Protein AF-A0A517YRD8-F1 (afdb_monomer_lite)

Secondary structure (DSSP, 8-state):
--SSS---HHHHHHHHH--TT-------TTS-TTTS--TT-------SSTTSS-HHHHHHHHHTTS--S-------SSS-TT--SS--THHHHHHHHHHHT-

InterPro domains:
  IPR007721 D-ribose pyranase RbsD/L-fucose mutarotase FucU [PF05025] (1-100)
  IPR023750 RbsD-like superfamily [G3DSA:3.40.1650.10] (4-102)
  IPR023750 RbsD-like superfamily [SSF102546] (4-99)
  IPR050443 RbsD/FucU L-fucose mutarotase [PTHR31690] (5-100)

Sequence (102 aa):
MLNYELTHPRILHALAAARHSSQILIADGNFPARTTLGPNATLCNLNLKPGLVDCVTVLEAILSAIVIEKAAVMDMSKNSPHAPAHESRIWDEFREVLADDG

pLDDT: mean 89.32, std 9.83, range [52.81, 97.06]

Radius of gyration: 14.8 Å; chains: 1; bounding box: 47×32×32 Å

Organism: NCBI:txid2528020

Structure (mmCIF, N/CA/C/O backbone):
data_AF-A0A517YRD8-F1
#
_entry.id   AF-A0A517YRD8-F1
#
loop_
_atom_site.group_PDB
_atom_site.id
_atom_site.type_symbol
_atom_site.label_atom_id
_atom_site.label_alt_id
_atom_site.label_comp_id
_atom_site.label_asym_id
_atom_site.label_entity_id
_atom_site.label_seq_id
_atom_site.pdbx_PDB_ins_code
_atom_site.Cartn_x
_atom_site.Cartn_y
_atom_site.Cartn_z
_atom_site.occupancy
_atom_site.B_iso_or_equiv
_atom_site.auth_seq_id
_atom_site.auth_comp_id
_atom_site.auth_asym_id
_atom_site.auth_atom_id
_atom_site.pdbx_PDB_model_num
ATOM 1 N N . MET A 1 1 ? -22.570 2.437 7.714 1.00 77.12 1 MET A N 1
ATOM 2 C CA . MET A 1 1 ? -21.796 2.466 6.452 1.00 77.12 1 MET A CA 1
ATOM 3 C C . MET A 1 1 ? -20.340 2.723 6.812 1.00 77.12 1 MET A C 1
ATOM 5 O O . MET A 1 1 ? -20.117 3.234 7.902 1.00 77.12 1 MET A O 1
ATOM 9 N N . LEU A 1 2 ? -19.379 2.300 5.988 1.00 87.56 2 LEU A N 1
ATOM 10 C CA . LEU A 1 2 ? -17.957 2.561 6.249 1.00 87.56 2 LEU A CA 1
ATOM 11 C C . LEU A 1 2 ? -17.667 4.053 6.027 1.00 87.56 2 LEU A C 1
ATOM 13 O O . LEU A 1 2 ? -18.242 4.640 5.115 1.00 87.56 2 LEU A O 1
ATOM 17 N N . ASN A 1 3 ? -16.811 4.645 6.860 1.00 92.12 3 ASN A N 1
ATOM 18 C CA . ASN A 1 3 ? -16.437 6.067 6.783 1.00 92.12 3 ASN A CA 1
ATOM 19 C C . ASN A 1 3 ? -15.077 6.277 6.088 1.00 92.12 3 ASN A C 1
ATOM 21 O O . ASN A 1 3 ? -14.484 7.339 6.219 1.00 92.12 3 ASN A O 1
ATOM 25 N N . TYR A 1 4 ? -14.577 5.244 5.412 1.00 94.31 4 TYR A N 1
ATOM 26 C CA . TYR A 1 4 ? -13.288 5.193 4.727 1.00 94.31 4 TYR A CA 1
ATOM 27 C C . TYR A 1 4 ? -13.469 4.556 3.346 1.00 94.31 4 TYR A C 1
ATOM 29 O O . TYR A 1 4 ? -14.461 3.859 3.106 1.00 94.31 4 TYR A O 1
ATOM 37 N N . GLU A 1 5 ? -12.513 4.774 2.447 1.00 94.94 5 GLU A N 1
ATOM 38 C CA . GLU A 1 5 ? -12.597 4.342 1.046 1.00 94.94 5 GLU A CA 1
ATOM 39 C C . GLU A 1 5 ? -12.192 2.875 0.853 1.00 94.94 5 GLU A C 1
ATOM 41 O O . GLU A 1 5 ? -12.704 2.177 -0.029 1.00 94.94 5 GLU A O 1
ATOM 46 N N . LEU A 1 6 ? -11.304 2.363 1.711 1.00 96.62 6 LEU A N 1
ATOM 47 C CA . LEU A 1 6 ? -10.830 0.984 1.650 1.00 96.62 6 LEU A CA 1
ATOM 48 C C . LEU A 1 6 ? -11.958 -0.025 1.902 1.00 96.62 6 LEU A C 1
ATOM 50 O O . LEU A 1 6 ? -12.423 -0.207 3.020 1.00 96.62 6 LEU A O 1
ATOM 54 N N . THR A 1 7 ? -12.338 -0.779 0.874 1.00 95.88 7 THR A N 1
ATOM 55 C CA . THR A 1 7 ? -13.400 -1.802 0.964 1.00 95.88 7 THR A CA 1
ATOM 56 C C . THR A 1 7 ? -12.879 -3.233 0.854 1.00 95.88 7 THR A C 1
ATOM 58 O O . THR A 1 7 ? -13.636 -4.188 1.037 1.00 95.88 7 THR A O 1
ATOM 61 N N . HIS A 1 8 ? -11.585 -3.416 0.571 1.00 95.56 8 HIS A N 1
ATOM 62 C CA . HIS A 1 8 ? -11.029 -4.739 0.314 1.00 95.56 8 HIS A CA 1
ATOM 63 C C . HIS A 1 8 ? -10.982 -5.577 1.607 1.00 95.56 8 HIS A C 1
ATOM 65 O O . HIS A 1 8 ? -10.168 -5.299 2.497 1.00 95.56 8 HIS A O 1
ATOM 71 N N . PRO A 1 9 ? -11.773 -6.661 1.721 1.00 95.00 9 PRO A N 1
ATOM 72 C CA . PRO A 1 9 ? -12.023 -7.322 3.001 1.00 95.00 9 PRO A CA 1
ATOM 73 C C . PRO A 1 9 ? -10.757 -7.925 3.615 1.00 95.00 9 PRO A C 1
ATOM 75 O O . PRO A 1 9 ? -10.555 -7.860 4.824 1.00 95.00 9 PRO A O 1
ATOM 78 N N . ARG A 1 10 ? -9.861 -8.475 2.785 1.00 96.44 10 ARG A N 1
ATOM 79 C CA . ARG A 1 10 ? -8.607 -9.068 3.272 1.00 96.44 10 ARG A CA 1
ATOM 80 C C . ARG A 1 10 ? -7.613 -8.021 3.777 1.00 96.44 10 ARG A C 1
ATOM 82 O O . ARG A 1 10 ? -6.867 -8.317 4.702 1.00 96.44 10 ARG A O 1
ATOM 89 N N . ILE A 1 11 ? -7.625 -6.819 3.192 1.00 97.06 11 ILE A N 1
ATOM 90 C CA . ILE A 1 11 ? -6.757 -5.727 3.648 1.00 97.06 11 ILE A CA 1
ATOM 91 C C . ILE A 1 11 ? -7.314 -5.209 4.968 1.00 97.06 11 ILE A C 1
ATOM 93 O O . ILE A 1 11 ? -6.586 -5.195 5.949 1.00 97.06 11 ILE A O 1
ATOM 97 N N . LEU A 1 12 ? -8.617 -4.920 5.034 1.00 97.06 12 LEU A N 1
ATOM 98 C CA . LEU A 1 12 ? -9.278 -4.500 6.273 1.00 97.06 12 LEU A CA 1
ATOM 99 C C . LEU A 1 12 ? -9.037 -5.479 7.426 1.00 97.06 12 LEU A C 1
ATOM 101 O O . LEU A 1 12 ? -8.717 -5.058 8.532 1.00 97.06 12 LEU A O 1
ATOM 105 N N . HIS A 1 13 ? -9.123 -6.785 7.166 1.00 96.88 13 HIS A N 1
ATOM 106 C CA . HIS A 1 13 ? -8.802 -7.800 8.165 1.00 96.88 13 HIS A CA 1
ATOM 107 C C . HIS A 1 13 ? -7.338 -7.728 8.631 1.00 96.88 13 HIS A C 1
ATOM 109 O O . HIS A 1 13 ? -7.080 -7.771 9.832 1.00 96.88 13 HIS A O 1
ATOM 115 N N . ALA A 1 14 ? -6.383 -7.601 7.702 1.00 96.69 14 ALA A N 1
ATOM 116 C CA . ALA A 1 14 ? -4.964 -7.496 8.037 1.00 96.69 14 ALA A CA 1
ATOM 117 C C . ALA A 1 14 ? -4.651 -6.219 8.834 1.00 96.69 14 ALA A C 1
ATOM 119 O O . ALA A 1 14 ? -3.915 -6.290 9.815 1.00 96.69 14 ALA A O 1
ATOM 120 N N . LEU A 1 15 ? -5.252 -5.082 8.464 1.00 96.06 15 LEU A N 1
ATOM 121 C CA . LEU A 1 15 ? -5.105 -3.815 9.186 1.00 96.06 15 LEU A CA 1
ATOM 122 C C . LEU A 1 15 ? -5.714 -3.892 10.590 1.00 96.06 15 LEU A C 1
ATOM 124 O O . LEU A 1 15 ? -5.084 -3.467 11.550 1.00 96.06 15 LEU A O 1
ATOM 128 N N . ALA A 1 16 ? -6.891 -4.503 10.738 1.00 95.19 16 ALA A N 1
ATOM 129 C CA . ALA A 1 16 ? -7.529 -4.685 12.042 1.00 95.19 16 ALA A CA 1
ATOM 130 C C . ALA A 1 16 ? -6.738 -5.620 12.978 1.00 95.19 16 ALA A C 1
ATOM 132 O O . ALA A 1 16 ? -6.829 -5.494 14.198 1.00 95.19 16 ALA A O 1
ATOM 133 N N . ALA A 1 17 ? -5.977 -6.567 12.421 1.00 95.50 17 ALA A N 1
ATOM 134 C CA . ALA A 1 17 ? -5.106 -7.465 13.179 1.00 95.50 17 ALA A CA 1
ATOM 135 C C . ALA A 1 17 ? -3.716 -6.866 13.472 1.00 95.50 17 ALA A C 1
ATOM 137 O O . ALA A 1 17 ? -2.994 -7.384 14.332 1.00 95.50 17 ALA A O 1
ATOM 138 N N . ALA A 1 18 ? -3.328 -5.806 12.758 1.00 94.25 18 ALA A N 1
ATOM 139 C CA . ALA A 1 18 ? -2.044 -5.145 12.921 1.00 94.25 18 ALA A CA 1
ATOM 140 C C . ALA A 1 18 ? -1.936 -4.463 14.295 1.00 94.25 18 ALA A C 1
ATOM 142 O O . ALA A 1 18 ? -2.911 -4.005 14.889 1.00 94.25 18 ALA A O 1
ATOM 143 N N . ARG A 1 19 ? -0.712 -4.407 14.817 1.00 90.38 19 ARG A N 1
ATOM 144 C CA . ARG A 1 19 ? -0.362 -3.716 16.067 1.00 90.38 19 ARG A CA 1
ATOM 145 C C . ARG A 1 19 ? 0.577 -2.549 15.777 1.00 90.38 19 ARG A C 1
ATOM 147 O O . ARG A 1 19 ? 1.089 -2.433 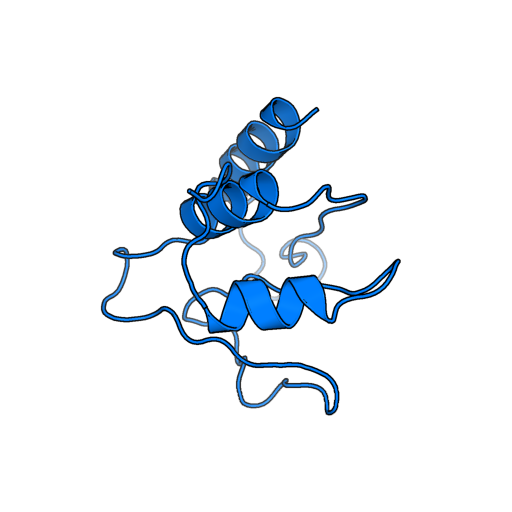14.666 1.00 90.38 19 ARG A O 1
ATOM 154 N N . HIS A 1 20 ? 0.847 -1.730 16.790 1.00 93.19 20 HIS A N 1
ATOM 155 C CA . HIS A 1 20 ? 1.856 -0.673 16.705 1.00 93.19 20 HIS A CA 1
ATOM 156 C C . HIS A 1 20 ? 3.170 -1.203 16.104 1.00 93.19 20 HIS A C 1
ATOM 158 O O . HIS A 1 20 ? 3.610 -2.301 16.455 1.00 93.19 20 HIS A O 1
ATOM 164 N N . SER A 1 21 ? 3.762 -0.433 15.188 1.00 90.94 21 SER A N 1
ATOM 165 C CA . SER A 1 21 ? 4.974 -0.789 14.433 1.00 90.94 21 SER A CA 1
ATOM 166 C C . SER A 1 21 ? 4.851 -1.982 13.471 1.00 90.94 21 SER A C 1
ATOM 168 O O . SER A 1 21 ? 5.865 -2.484 12.982 1.00 90.94 21 SER A O 1
ATOM 170 N N . SER A 1 22 ? 3.636 -2.451 13.168 1.00 95.12 22 SER A N 1
ATOM 171 C CA . SER A 1 22 ? 3.433 -3.385 12.050 1.00 95.12 22 SER A CA 1
ATOM 172 C C . SER A 1 22 ? 3.722 -2.688 10.724 1.00 95.12 22 SER A C 1
ATOM 174 O O . SER A 1 22 ? 3.503 -1.489 10.584 1.00 95.12 22 SER A O 1
ATOM 176 N N . GLN A 1 23 ? 4.192 -3.447 9.737 1.00 95.50 23 GLN A N 1
ATOM 177 C CA . GLN A 1 23 ? 4.562 -2.904 8.434 1.00 95.50 23 GLN A CA 1
ATOM 178 C C . GLN A 1 23 ? 3.590 -3.361 7.352 1.00 95.50 23 GLN A C 1
ATOM 180 O O . GLN A 1 23 ? 3.148 -4.511 7.337 1.00 95.50 23 GLN A O 1
ATOM 185 N N . ILE A 1 24 ? 3.311 -2.454 6.420 1.00 96.81 24 ILE A N 1
ATOM 186 C CA . ILE A 1 24 ? 2.560 -2.723 5.199 1.00 96.81 24 ILE A CA 1
ATOM 187 C C . ILE A 1 24 ? 3.528 -2.549 4.035 1.00 96.81 24 ILE A C 1
ATOM 189 O O . ILE A 1 24 ? 4.258 -1.563 3.974 1.00 96.81 24 ILE A O 1
ATOM 193 N N . LEU A 1 25 ? 3.534 -3.513 3.118 1.00 96.50 25 LEU A N 1
ATOM 194 C CA . LEU A 1 25 ? 4.303 -3.428 1.884 1.00 96.50 25 LEU A CA 1
ATOM 195 C C . LEU A 1 25 ? 3.341 -3.326 0.702 1.00 96.50 25 LEU A C 1
ATOM 197 O O . LEU A 1 25 ? 2.659 -4.298 0.374 1.00 96.50 25 LEU A O 1
ATOM 201 N N . ILE A 1 26 ? 3.316 -2.161 0.057 1.00 96.12 26 ILE A N 1
ATOM 202 C CA . ILE A 1 26 ? 2.675 -1.976 -1.247 1.00 96.12 26 ILE A CA 1
ATOM 203 C C . ILE A 1 26 ? 3.711 -2.365 -2.302 1.00 96.12 26 ILE A C 1
ATOM 205 O O . ILE A 1 26 ? 4.731 -1.699 -2.467 1.00 96.12 26 ILE A O 1
ATOM 209 N N . ALA A 1 27 ? 3.477 -3.496 -2.958 1.00 94.19 27 ALA A N 1
ATOM 210 C CA . ALA A 1 27 ? 4.388 -4.087 -3.927 1.00 94.19 27 ALA A CA 1
ATOM 211 C C . ALA A 1 27 ? 3.895 -3.832 -5.357 1.00 94.19 27 ALA A C 1
ATOM 213 O O . ALA A 1 27 ? 2.714 -4.029 -5.645 1.00 94.19 27 ALA A O 1
ATOM 214 N N . ASP A 1 28 ? 4.805 -3.450 -6.256 1.00 91.25 28 ASP A N 1
ATOM 215 C CA . ASP A 1 28 ? 4.514 -3.417 -7.689 1.00 91.25 28 ASP A CA 1
ATOM 216 C C . ASP A 1 28 ? 4.430 -4.840 -8.284 1.00 91.25 28 ASP A C 1
ATOM 218 O O . ASP A 1 28 ? 4.669 -5.849 -7.613 1.00 91.25 28 ASP A O 1
ATOM 222 N N . GLY A 1 29 ? 4.088 -4.935 -9.573 1.00 89.50 29 GLY A N 1
ATOM 223 C CA . GLY A 1 29 ? 3.977 -6.220 -10.272 1.00 89.50 29 GLY A CA 1
ATOM 224 C C . GLY A 1 29 ? 5.299 -6.977 -10.471 1.00 89.50 29 GLY A C 1
ATOM 225 O O . GLY A 1 29 ? 5.259 -8.144 -10.858 1.00 89.50 29 GLY A O 1
ATOM 226 N N . ASN A 1 30 ? 6.449 -6.345 -10.220 1.00 89.56 30 ASN A N 1
ATOM 227 C CA . ASN A 1 30 ? 7.784 -6.924 -10.387 1.00 89.56 30 ASN A CA 1
ATOM 228 C C . ASN A 1 30 ? 8.400 -7.381 -9.057 1.00 89.56 30 ASN A C 1
ATOM 230 O O . ASN A 1 30 ? 9.329 -8.193 -9.058 1.00 89.56 30 ASN A O 1
ATOM 234 N N . PHE A 1 31 ? 7.909 -6.882 -7.922 1.00 91.62 31 PHE A N 1
ATOM 235 C CA . PHE A 1 31 ? 8.400 -7.288 -6.616 1.00 91.62 31 PHE A CA 1
ATOM 236 C C . PHE A 1 31 ? 8.079 -8.774 -6.357 1.00 91.62 31 PHE A C 1
ATOM 238 O O . PHE A 1 31 ? 6.933 -9.207 -6.516 1.00 91.62 31 PHE A O 1
ATOM 245 N N . PRO A 1 32 ? 9.054 -9.586 -5.910 1.00 93.88 32 PRO A N 1
ATOM 246 C CA . PRO A 1 32 ? 8.902 -11.034 -5.755 1.00 93.88 32 PRO A CA 1
ATOM 247 C C . PRO A 1 32 ? 8.113 -11.430 -4.488 1.00 93.88 32 PRO A C 1
ATOM 249 O O . PRO A 1 32 ? 8.559 -12.260 -3.694 1.00 93.88 32 PRO A O 1
ATOM 252 N N . ALA A 1 33 ? 6.910 -10.873 -4.308 1.00 93.38 33 ALA A N 1
ATOM 253 C CA . ALA A 1 33 ? 6.122 -10.908 -3.073 1.00 93.38 33 ALA A CA 1
ATOM 254 C C . ALA A 1 33 ? 5.877 -12.317 -2.520 1.00 93.38 33 ALA A C 1
ATOM 256 O O . ALA A 1 33 ? 5.832 -12.512 -1.311 1.00 93.38 33 ALA A O 1
ATOM 257 N N . ARG A 1 34 ? 5.720 -13.316 -3.396 1.00 92.25 34 ARG A N 1
ATOM 258 C CA . ARG A 1 34 ? 5.454 -14.698 -2.977 1.00 92.25 34 ARG A CA 1
ATOM 259 C C . ARG A 1 34 ? 6.694 -15.416 -2.452 1.00 92.25 34 ARG A C 1
ATOM 261 O O . ARG A 1 34 ? 6.567 -16.256 -1.568 1.00 92.25 34 ARG A O 1
ATOM 268 N N . THR A 1 35 ? 7.869 -15.129 -3.002 1.00 93.38 35 THR A N 1
ATOM 269 C CA . THR A 1 35 ? 9.122 -15.800 -2.620 1.00 93.38 35 THR A CA 1
ATOM 270 C C . THR A 1 35 ? 9.862 -15.075 -1.502 1.00 93.38 35 THR A C 1
ATOM 272 O O . THR A 1 35 ? 10.711 -15.682 -0.861 1.00 93.38 35 THR A O 1
ATOM 275 N N . THR A 1 36 ? 9.539 -13.805 -1.243 1.00 93.06 36 THR A N 1
ATOM 276 C CA . THR A 1 36 ? 10.088 -13.010 -0.129 1.00 93.06 36 THR A CA 1
ATOM 277 C C . THR A 1 36 ? 9.121 -12.869 1.051 1.00 93.06 36 THR A C 1
ATOM 279 O O . THR A 1 36 ? 9.401 -12.124 1.989 1.00 93.06 36 THR A O 1
ATOM 282 N N . LEU A 1 37 ? 7.985 -13.578 1.030 1.00 94.25 37 LEU A N 1
ATOM 283 C CA . LEU A 1 37 ? 6.954 -13.478 2.062 1.00 94.25 37 LEU A CA 1
ATOM 284 C C . LEU A 1 37 ? 7.458 -14.005 3.415 1.00 94.25 37 LEU A C 1
ATOM 286 O O . LEU A 1 37 ? 7.838 -15.169 3.540 1.00 94.25 37 LEU A O 1
ATOM 290 N N . GLY A 1 38 ? 7.411 -13.156 4.442 1.00 92.69 38 GLY A N 1
ATOM 291 C CA . GLY A 1 38 ? 7.712 -13.557 5.816 1.00 92.69 38 GLY A CA 1
ATOM 292 C C . GLY A 1 38 ? 6.613 -14.439 6.434 1.00 92.69 38 GLY A C 1
ATOM 293 O O . GLY A 1 38 ? 5.456 -14.364 6.022 1.00 92.69 38 GLY A O 1
ATOM 294 N N . PRO A 1 39 ? 6.926 -15.229 7.478 1.00 93.19 39 PRO A N 1
ATOM 295 C CA . PRO A 1 39 ? 5.984 -16.181 8.083 1.00 93.19 39 PRO A CA 1
ATOM 296 C C . PRO A 1 39 ? 4.764 -15.524 8.748 1.00 93.19 39 PRO A C 1
ATOM 298 O O . PRO A 1 39 ? 3.731 -16.166 8.898 1.00 93.19 39 PRO A O 1
ATOM 301 N N . ASN A 1 40 ? 4.874 -14.245 9.120 1.00 91.12 40 ASN A N 1
ATOM 302 C CA . ASN A 1 40 ? 3.806 -13.471 9.762 1.00 91.12 40 ASN A CA 1
ATOM 303 C C . ASN A 1 40 ? 3.103 -12.504 8.792 1.00 91.12 40 ASN A C 1
ATOM 305 O O . ASN A 1 40 ? 2.293 -11.685 9.221 1.00 91.12 40 ASN A O 1
ATOM 309 N N . ALA A 1 41 ? 3.436 -12.549 7.499 1.00 94.56 41 ALA A N 1
ATOM 310 C CA . ALA A 1 41 ? 2.894 -11.633 6.507 1.00 94.56 41 ALA A CA 1
ATOM 311 C C . ALA A 1 41 ? 1.670 -12.235 5.804 1.00 94.56 41 ALA A C 1
ATOM 313 O O . ALA A 1 41 ? 1.658 -13.400 5.407 1.00 94.56 41 ALA A O 1
ATOM 314 N N . THR A 1 42 ? 0.642 -11.411 5.593 1.00 95.12 42 THR A N 1
ATOM 315 C CA . THR A 1 42 ? -0.526 -11.784 4.786 1.00 95.12 42 THR A CA 1
ATOM 316 C C . THR A 1 42 ? -0.382 -11.210 3.382 1.00 95.12 42 THR A C 1
ATOM 318 O O . THR A 1 42 ? -0.447 -9.998 3.199 1.00 95.12 42 THR A O 1
ATOM 321 N N . LEU A 1 43 ? -0.241 -12.076 2.375 1.00 95.56 43 LEU A N 1
ATOM 322 C CA . LEU A 1 43 ? -0.238 -11.652 0.973 1.00 95.56 43 LEU A CA 1
ATOM 323 C C . LEU A 1 43 ? -1.667 -11.344 0.490 1.00 95.56 43 LEU A C 1
ATOM 325 O O . LEU A 1 43 ? -2.543 -12.215 0.527 1.00 95.56 43 LEU A O 1
ATOM 329 N N . CYS A 1 44 ? -1.884 -10.119 0.007 1.00 95.56 44 CYS A N 1
ATOM 330 C CA . CYS A 1 44 ? -3.130 -9.666 -0.615 1.00 95.56 44 CYS A CA 1
ATOM 331 C C . CYS A 1 44 ? -2.867 -9.300 -2.082 1.00 95.56 44 CYS A C 1
ATOM 333 O O . CYS A 1 44 ? -2.215 -8.300 -2.355 1.00 95.56 44 CYS A O 1
ATOM 335 N N . ASN A 1 45 ? -3.370 -10.102 -3.025 1.00 93.25 45 ASN A N 1
ATOM 336 C CA . ASN A 1 45 ? -3.203 -9.832 -4.455 1.00 93.25 45 ASN A CA 1
ATOM 337 C C . ASN A 1 45 ? -4.363 -8.971 -4.971 1.00 93.25 45 ASN A C 1
ATOM 339 O O . ASN A 1 45 ? -5.512 -9.397 -4.877 1.00 93.25 45 ASN A O 1
ATOM 343 N N . LEU A 1 46 ? -4.051 -7.807 -5.545 1.00 91.88 46 LEU A N 1
ATOM 344 C CA . LEU A 1 46 ? -5.024 -6.884 -6.157 1.00 91.88 46 LEU A CA 1
ATOM 345 C C . LEU A 1 46 ? -4.959 -6.873 -7.695 1.00 91.88 46 LEU A C 1
ATOM 347 O O . LEU A 1 46 ? -5.795 -6.269 -8.363 1.00 91.88 46 LEU A O 1
ATOM 351 N N . ASN A 1 47 ? -3.960 -7.548 -8.264 1.00 81.56 47 ASN A N 1
ATOM 352 C CA . ASN A 1 47 ? -3.637 -7.469 -9.682 1.00 81.56 47 ASN A CA 1
ATOM 353 C C . ASN A 1 47 ? -4.657 -8.239 -10.534 1.00 81.56 47 ASN A C 1
ATOM 355 O O . ASN A 1 47 ? -4.697 -9.468 -10.498 1.00 81.56 47 ASN A O 1
ATOM 359 N N . LEU A 1 48 ? -5.436 -7.509 -11.337 1.00 85.88 48 LEU A N 1
ATOM 360 C CA . LEU A 1 48 ? -6.285 -8.069 -12.396 1.00 85.88 48 LEU A CA 1
ATOM 361 C C . LEU A 1 48 ? -5.656 -7.878 -13.784 1.00 85.88 48 LEU A C 1
ATOM 363 O O . LEU A 1 48 ? -5.538 -8.831 -14.550 1.00 85.88 48 LEU A O 1
ATOM 367 N N . LYS A 1 49 ? -5.232 -6.648 -14.102 1.00 88.75 49 LYS A N 1
ATOM 368 C CA . LYS A 1 49 ? -4.488 -6.286 -15.319 1.00 88.75 49 LYS A CA 1
ATOM 369 C C . LYS A 1 49 ? -3.479 -5.166 -15.009 1.00 88.75 49 LYS A C 1
ATOM 371 O O . LYS A 1 49 ? -3.738 -4.394 -14.082 1.00 88.75 49 LYS A O 1
ATOM 376 N N . PRO A 1 50 ? -2.378 -5.034 -15.772 1.00 86.44 50 PRO A N 1
ATOM 377 C CA . PRO A 1 50 ? -1.418 -3.948 -15.579 1.00 86.44 50 PRO A CA 1
ATOM 378 C C . PRO A 1 50 ? -2.086 -2.567 -15.638 1.00 86.44 50 PRO A C 1
ATOM 380 O O . PRO A 1 50 ? -2.907 -2.318 -16.521 1.00 86.44 50 PRO A O 1
ATOM 383 N N . GLY A 1 51 ? -1.742 -1.691 -14.690 1.00 83.81 51 GLY A N 1
ATOM 384 C CA . GLY A 1 51 ? -2.216 -0.304 -14.637 1.00 83.81 51 GLY A CA 1
ATOM 385 C C . GLY A 1 51 ? -3.684 -0.106 -14.242 1.00 83.81 51 GLY A C 1
ATOM 386 O O . GLY A 1 51 ? -4.179 1.004 -14.371 1.00 83.81 51 GLY A O 1
ATOM 387 N N . LEU A 1 52 ? -4.410 -1.149 -13.805 1.00 90.56 52 LEU A N 1
ATOM 388 C CA . LEU A 1 52 ? -5.774 -0.972 -13.274 1.00 90.56 52 LEU A CA 1
ATOM 389 C C . LEU A 1 52 ? -5.786 -0.552 -11.802 1.00 90.56 52 LEU A C 1
ATOM 391 O O . LEU A 1 52 ? -6.661 0.197 -11.393 1.00 90.56 52 LEU A O 1
ATOM 395 N N . VAL A 1 53 ? -4.854 -1.095 -11.023 1.00 92.12 53 VAL A N 1
ATOM 396 C CA . VAL A 1 53 ? -4.663 -0.773 -9.610 1.00 92.12 53 VAL A CA 1
ATOM 397 C C . VAL A 1 53 ? -3.184 -0.459 -9.460 1.00 92.12 53 VAL A C 1
ATOM 399 O O . VAL A 1 53 ? -2.354 -1.360 -9.596 1.00 92.12 53 VAL A O 1
ATOM 402 N N . ASP A 1 54 ? -2.858 0.815 -9.283 1.00 92.06 54 ASP A N 1
ATOM 403 C CA . ASP A 1 54 ? -1.489 1.277 -9.063 1.00 92.06 54 ASP A CA 1
ATOM 404 C C . ASP A 1 54 ? -1.191 1.480 -7.571 1.00 92.06 54 ASP A C 1
ATOM 406 O O . ASP A 1 54 ? -2.068 1.396 -6.709 1.00 92.06 54 ASP A O 1
ATOM 410 N N . CYS A 1 55 ? 0.088 1.693 -7.256 1.00 94.25 55 CYS A N 1
ATOM 411 C CA . CYS A 1 55 ? 0.539 1.842 -5.877 1.00 94.25 55 CYS A CA 1
ATOM 412 C C . CYS A 1 55 ? -0.012 3.105 -5.202 1.00 94.25 55 CYS A C 1
ATOM 414 O O . CYS A 1 55 ? -0.183 3.087 -3.986 1.00 94.25 55 CYS A O 1
ATOM 416 N N . VAL A 1 56 ? -0.278 4.169 -5.967 1.00 95.19 56 VAL A N 1
ATOM 417 C CA . VAL A 1 56 ? -0.778 5.450 -5.448 1.00 95.19 56 VAL A CA 1
ATOM 418 C C . VAL A 1 56 ? -2.224 5.283 -4.981 1.00 95.19 56 VAL A C 1
ATOM 420 O O . VAL A 1 56 ? -2.512 5.525 -3.815 1.00 95.19 56 VAL A O 1
ATOM 423 N N . THR A 1 57 ? -3.082 4.692 -5.815 1.00 94.69 57 THR A N 1
ATOM 424 C CA . THR A 1 57 ? -4.481 4.367 -5.478 1.00 94.69 57 THR A CA 1
ATOM 425 C C . THR A 1 57 ? -4.572 3.467 -4.239 1.00 94.69 57 THR A C 1
ATOM 427 O O . THR A 1 57 ? -5.451 3.610 -3.389 1.00 94.69 57 THR A O 1
ATOM 430 N N . VAL A 1 58 ? -3.661 2.493 -4.117 1.00 96.06 58 VAL A N 1
ATOM 431 C CA . VAL A 1 58 ? -3.614 1.605 -2.944 1.00 96.06 58 VAL A CA 1
ATOM 432 C C . VAL A 1 58 ? -3.167 2.360 -1.692 1.00 96.06 58 VAL A C 1
ATOM 434 O O . VAL A 1 58 ? -3.701 2.096 -0.614 1.00 96.06 58 VAL A O 1
ATOM 437 N N . LEU A 1 59 ? -2.206 3.277 -1.823 1.00 96.88 59 LEU A N 1
ATOM 438 C CA . LEU A 1 59 ? -1.735 4.116 -0.725 1.00 96.88 59 LEU A CA 1
ATOM 439 C C . LEU A 1 59 ? -2.861 5.018 -0.205 1.00 96.88 59 LEU A C 1
ATOM 441 O O . LEU A 1 59 ? -3.145 4.963 0.987 1.00 96.88 59 LEU A O 1
ATOM 445 N N . GLU A 1 60 ? -3.553 5.745 -1.084 1.00 96.25 60 GLU A N 1
ATOM 446 C CA . GLU A 1 60 ? -4.707 6.597 -0.743 1.00 96.25 60 GLU A CA 1
ATOM 447 C C . GLU A 1 60 ? -5.788 5.813 0.012 1.00 96.25 60 GLU A C 1
ATOM 449 O O . GLU A 1 60 ? -6.223 6.201 1.099 1.00 96.25 60 GLU A O 1
ATOM 454 N N . ALA A 1 61 ? -6.163 4.637 -0.506 1.00 96.31 61 ALA A N 1
ATOM 455 C CA . ALA A 1 61 ? -7.154 3.791 0.147 1.00 96.31 61 ALA A CA 1
ATOM 456 C C . ALA A 1 61 ? -6.711 3.378 1.562 1.00 96.31 61 ALA A C 1
ATOM 458 O O . ALA A 1 61 ? -7.522 3.391 2.487 1.00 96.31 61 ALA A O 1
ATOM 459 N N . ILE A 1 62 ? -5.439 3.018 1.759 1.00 96.94 62 ILE A N 1
ATOM 460 C CA . ILE A 1 62 ? -4.914 2.645 3.081 1.00 96.94 62 ILE A CA 1
ATOM 461 C C . ILE A 1 62 ? -4.934 3.840 4.041 1.00 96.94 62 ILE A C 1
ATOM 463 O O . ILE A 1 62 ? -5.395 3.671 5.172 1.00 96.94 62 ILE A O 1
ATOM 467 N N . LEU A 1 63 ? -4.485 5.015 3.594 1.00 96.69 63 LEU A N 1
ATOM 468 C CA . LEU A 1 63 ? -4.468 6.244 4.397 1.00 96.69 63 LEU A CA 1
ATOM 469 C C . LEU A 1 63 ? -5.880 6.653 4.834 1.00 96.69 63 LEU A C 1
ATOM 471 O O . LEU A 1 63 ? -6.095 6.996 5.992 1.00 96.69 63 LEU A O 1
ATOM 475 N N . SER A 1 64 ? -6.895 6.427 3.990 1.00 96.31 64 SER A N 1
ATOM 476 C CA . SER A 1 64 ? -8.297 6.658 4.376 1.00 96.31 64 SER A CA 1
ATOM 477 C C . SER A 1 64 ? -8.760 5.840 5.595 1.00 96.31 64 SER A C 1
ATOM 479 O O . SER A 1 64 ? -9.762 6.183 6.224 1.00 96.31 64 SER A O 1
ATOM 481 N N . ALA A 1 65 ? -8.079 4.733 5.921 1.00 95.94 65 ALA A N 1
ATOM 482 C CA . ALA A 1 65 ? -8.493 3.785 6.954 1.00 95.94 65 ALA A CA 1
ATOM 483 C C . ALA A 1 65 ? -7.613 3.798 8.214 1.00 95.94 65 ALA A C 1
ATOM 485 O O . ALA A 1 65 ? -8.100 3.409 9.281 1.00 95.94 65 ALA A O 1
ATOM 486 N N . ILE A 1 66 ? -6.336 4.181 8.112 1.00 94.56 66 ILE A N 1
ATOM 487 C CA . ILE A 1 66 ? -5.370 4.151 9.220 1.00 94.56 66 ILE A CA 1
ATOM 488 C C . ILE A 1 66 ? -4.342 5.283 9.117 1.00 94.56 66 ILE A C 1
ATOM 490 O O . ILE A 1 66 ? -3.975 5.697 8.028 1.00 94.56 66 ILE A O 1
ATOM 494 N N . VAL A 1 67 ? -3.795 5.694 10.263 1.00 92.31 67 VAL A N 1
ATOM 495 C CA . VAL A 1 67 ? -2.682 6.655 10.335 1.00 92.31 67 VAL A CA 1
ATOM 496 C C . VAL A 1 67 ? -1.342 5.932 10.171 1.00 92.31 67 VAL A C 1
ATOM 498 O O . VAL A 1 67 ? -1.125 4.879 10.782 1.00 92.31 67 VAL A O 1
ATOM 501 N N . ILE A 1 68 ? -0.422 6.513 9.396 1.00 94.50 68 ILE A N 1
ATOM 502 C CA . ILE A 1 68 ? 0.922 5.975 9.143 1.00 94.50 68 ILE A CA 1
ATOM 503 C C . ILE A 1 68 ? 1.989 6.849 9.813 1.00 94.50 68 ILE A C 1
ATOM 505 O O . ILE A 1 68 ? 2.056 8.050 9.598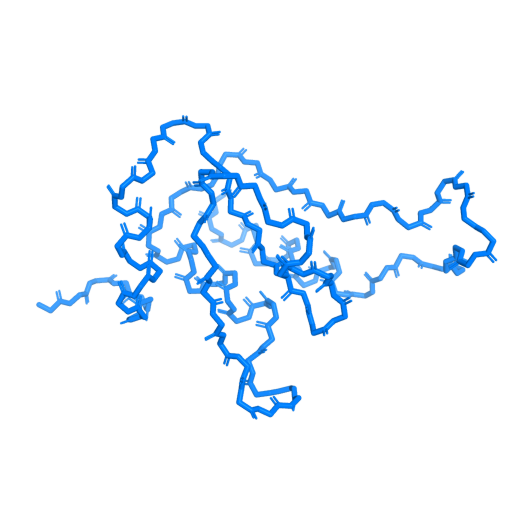 1.00 94.50 68 ILE A O 1
ATOM 509 N N . GLU A 1 69 ? 2.871 6.236 10.608 1.00 93.88 69 GLU A N 1
ATOM 510 C CA . GLU A 1 69 ? 3.943 6.960 11.317 1.00 93.88 69 GLU A CA 1
ATOM 511 C C . GLU A 1 69 ? 5.177 7.246 10.447 1.00 93.88 69 GLU A C 1
ATOM 513 O O . GLU A 1 69 ? 5.951 8.164 10.720 1.00 93.88 69 GLU A O 1
ATOM 518 N N . LYS A 1 70 ? 5.414 6.410 9.428 1.00 94.88 70 LYS A N 1
ATOM 519 C CA . LYS A 1 70 ? 6.594 6.484 8.566 1.00 94.88 70 LYS A CA 1
ATOM 520 C C . LYS A 1 70 ? 6.381 5.712 7.269 1.00 94.88 70 LYS A C 1
ATOM 522 O O . LYS A 1 70 ? 5.907 4.579 7.293 1.00 94.88 70 LYS A O 1
ATOM 527 N N . ALA A 1 71 ? 6.854 6.280 6.163 1.00 95.31 71 ALA A N 1
ATOM 528 C CA . ALA A 1 71 ? 6.937 5.618 4.866 1.00 95.31 71 ALA A CA 1
ATOM 529 C C . ALA A 1 71 ? 8.398 5.442 4.418 1.00 95.31 71 ALA A C 1
ATOM 531 O O . ALA A 1 71 ? 9.293 6.190 4.821 1.00 95.31 71 ALA A O 1
ATOM 532 N N . ALA A 1 72 ? 8.647 4.429 3.590 1.00 94.31 72 ALA A N 1
ATOM 533 C CA . ALA A 1 72 ? 9.938 4.179 2.963 1.00 94.31 72 ALA A CA 1
ATOM 534 C C . ALA A 1 72 ? 9.737 3.552 1.580 1.00 94.31 72 ALA A C 1
ATOM 536 O O . ALA A 1 72 ? 8.784 2.806 1.362 1.00 94.31 72 ALA A O 1
ATOM 537 N N . VAL A 1 73 ? 10.668 3.825 0.668 1.00 92.56 73 VAL A N 1
ATOM 538 C CA . VAL A 1 73 ? 10.725 3.232 -0.673 1.00 92.56 73 VAL A CA 1
ATOM 539 C C . VAL A 1 73 ? 12.028 2.457 -0.845 1.00 92.56 73 VAL A C 1
ATOM 541 O O . VAL A 1 73 ? 12.981 2.645 -0.086 1.00 92.56 73 VAL A O 1
ATOM 544 N N . MET A 1 74 ? 12.074 1.569 -1.839 1.00 87.50 74 MET A N 1
ATOM 545 C CA . MET A 1 74 ? 13.306 0.862 -2.182 1.00 87.50 74 MET A CA 1
ATOM 546 C C . MET A 1 74 ? 14.350 1.857 -2.697 1.00 87.50 74 MET A C 1
ATOM 548 O O . MET A 1 74 ? 14.089 2.596 -3.647 1.00 87.50 74 MET A O 1
ATOM 552 N N . ASP A 1 75 ? 15.532 1.867 -2.078 1.00 81.75 75 ASP A N 1
ATOM 553 C CA . ASP A 1 75 ? 16.646 2.686 -2.551 1.00 81.75 75 ASP A CA 1
ATOM 554 C C . ASP A 1 75 ? 17.204 2.095 -3.851 1.00 81.75 75 ASP A C 1
ATOM 556 O O . ASP A 1 75 ? 17.725 0.979 -3.884 1.00 81.75 75 ASP A O 1
ATOM 560 N N . MET A 1 76 ? 17.086 2.869 -4.927 1.00 72.50 76 MET A N 1
ATOM 561 C CA . MET A 1 76 ? 17.593 2.526 -6.255 1.00 72.50 76 MET A CA 1
ATOM 562 C C . MET A 1 76 ? 18.971 3.143 -6.533 1.00 72.50 76 MET A C 1
ATOM 564 O O . MET A 1 76 ? 19.580 2.844 -7.558 1.00 72.50 76 MET A O 1
ATOM 568 N N . SER A 1 77 ? 19.462 4.020 -5.654 1.00 63.12 77 SER A N 1
ATOM 569 C CA . SER A 1 77 ? 20.489 5.008 -5.989 1.00 63.12 77 SER A CA 1
ATOM 570 C C . SER A 1 77 ? 21.921 4.598 -5.647 1.00 63.12 77 SER A C 1
ATOM 572 O O . SER A 1 77 ? 22.845 5.112 -6.272 1.00 63.12 77 SER A O 1
ATOM 574 N N . LYS A 1 78 ? 22.156 3.691 -4.685 1.00 58.06 78 LYS A N 1
ATOM 575 C CA . LYS A 1 78 ? 23.481 3.680 -4.033 1.00 58.06 78 LYS A CA 1
ATOM 576 C C . LYS A 1 78 ? 24.517 2.637 -4.409 1.00 58.06 78 LYS A C 1
ATOM 578 O O . LYS A 1 78 ? 25.654 2.914 -4.075 1.00 58.06 78 LYS A O 1
ATOM 583 N N . ASN A 1 79 ? 24.235 1.521 -5.088 1.00 57.91 79 ASN A N 1
ATOM 584 C CA . ASN A 1 79 ? 25.299 0.565 -5.491 1.00 57.91 79 ASN A CA 1
ATOM 585 C C . ASN A 1 79 ? 24.861 -0.478 -6.545 1.00 57.91 79 ASN A C 1
ATOM 587 O O . ASN A 1 79 ? 25.453 -1.553 -6.644 1.00 57.91 79 ASN A O 1
ATOM 591 N N . SER A 1 80 ? 23.809 -0.209 -7.325 1.00 63.47 80 SER A N 1
ATOM 592 C CA . SER A 1 80 ? 23.333 -1.162 -8.338 1.00 63.47 80 SER A CA 1
ATOM 593 C C . SER A 1 80 ? 23.921 -0.842 -9.718 1.00 63.47 80 S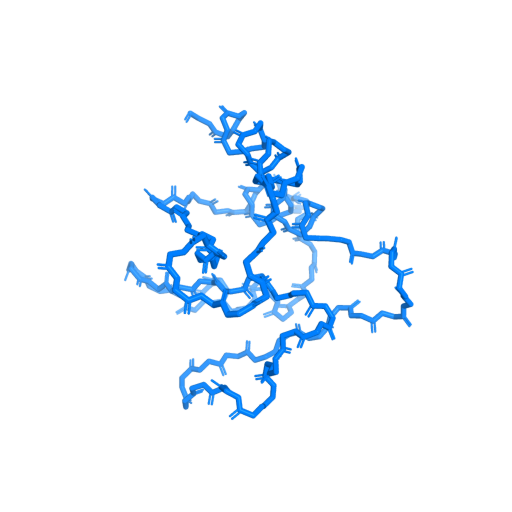ER A C 1
ATOM 595 O O . SER A 1 80 ? 23.854 0.316 -10.132 1.00 63.47 80 SER A O 1
ATOM 597 N N . PRO A 1 81 ? 24.397 -1.841 -10.490 1.00 69.19 81 PRO A N 1
ATOM 598 C CA . PRO A 1 81 ? 24.718 -1.679 -11.915 1.00 69.19 81 PRO A CA 1
ATOM 599 C C . PRO A 1 81 ? 23.549 -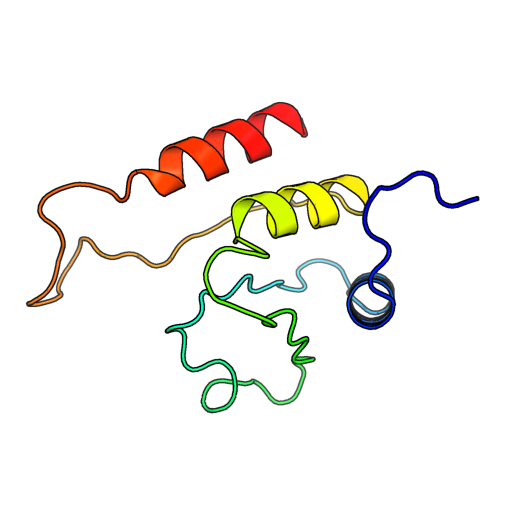1.130 -12.752 1.00 69.19 81 PRO A C 1
ATOM 601 O O . PRO A 1 81 ? 23.746 -0.683 -13.878 1.00 69.19 81 PRO A O 1
ATOM 604 N N . HIS A 1 82 ? 22.334 -1.183 -12.201 1.00 69.69 82 HIS A N 1
ATOM 605 C CA . HIS A 1 82 ? 21.091 -0.731 -12.817 1.00 69.69 82 HIS A CA 1
ATOM 606 C C . HIS A 1 82 ? 20.484 0.486 -12.104 1.00 69.69 82 HIS A C 1
ATOM 608 O O . HIS A 1 82 ? 19.276 0.703 -12.195 1.00 69.69 82 HIS A O 1
ATOM 614 N N . ALA A 1 83 ? 21.289 1.257 -11.364 1.00 73.75 83 ALA A N 1
ATOM 615 C CA . ALA A 1 83 ? 20.817 2.485 -10.737 1.00 73.75 83 ALA A CA 1
ATOM 616 C C . ALA A 1 83 ? 20.288 3.461 -11.812 1.00 73.75 83 ALA A C 1
ATOM 618 O O . ALA A 1 83 ? 20.980 3.715 -12.804 1.00 73.75 83 ALA A O 1
ATOM 619 N N . PRO A 1 84 ? 19.063 3.993 -11.661 1.00 72.62 84 PRO A N 1
ATOM 620 C CA . PRO A 1 84 ? 18.509 4.944 -12.610 1.00 72.62 84 PRO A CA 1
ATOM 621 C C . PRO A 1 84 ? 19.258 6.282 -12.534 1.00 72.62 84 PRO A C 1
ATOM 623 O O . PRO A 1 84 ? 19.753 6.681 -11.484 1.00 72.62 84 PRO A O 1
ATOM 626 N N . ALA A 1 85 ? 19.316 6.998 -13.661 1.00 73.31 85 ALA A N 1
ATOM 627 C CA . ALA A 1 85 ? 19.992 8.297 -13.752 1.00 73.31 85 ALA A CA 1
ATOM 628 C C . ALA A 1 85 ? 19.286 9.422 -12.967 1.00 73.31 85 ALA A C 1
ATOM 630 O O . ALA A 1 85 ? 19.864 10.484 -12.757 1.00 73.31 85 ALA A O 1
ATOM 631 N N . HIS A 1 86 ? 18.028 9.210 -12.585 1.00 70.88 86 HIS A N 1
ATOM 632 C CA . HIS A 1 86 ? 17.194 10.144 -11.837 1.00 70.88 86 HIS A CA 1
ATOM 633 C C . HIS A 1 86 ? 16.311 9.374 -10.853 1.00 70.88 86 HIS A C 1
ATOM 635 O O . HIS A 1 86 ? 16.059 8.181 -11.042 1.00 70.88 86 HIS A O 1
ATOM 641 N N . GLU A 1 87 ? 15.841 10.063 -9.812 1.00 75.06 87 GLU A N 1
ATOM 642 C CA . GLU A 1 87 ? 14.827 9.518 -8.910 1.00 75.06 87 GLU A CA 1
ATOM 643 C C . GLU A 1 87 ? 13.555 9.144 -9.678 1.00 75.06 87 GLU A C 1
ATOM 645 O O . GLU A 1 87 ? 13.231 9.725 -10.718 1.00 75.06 87 GLU A O 1
ATOM 650 N N . SER A 1 88 ? 12.835 8.143 -9.172 1.00 80.19 88 SER A N 1
ATOM 651 C CA . SER A 1 88 ? 11.595 7.709 -9.805 1.00 80.19 88 SER A CA 1
ATOM 652 C C . SER A 1 88 ? 10.530 8.795 -9.671 1.00 80.19 88 SER A C 1
ATOM 654 O O . SER A 1 88 ? 10.265 9.257 -8.566 1.00 80.19 88 SER A O 1
ATOM 656 N N . ARG A 1 89 ? 9.874 9.154 -10.781 1.00 84.81 89 ARG A N 1
ATOM 657 C CA . ARG A 1 89 ? 8.823 10.191 -10.809 1.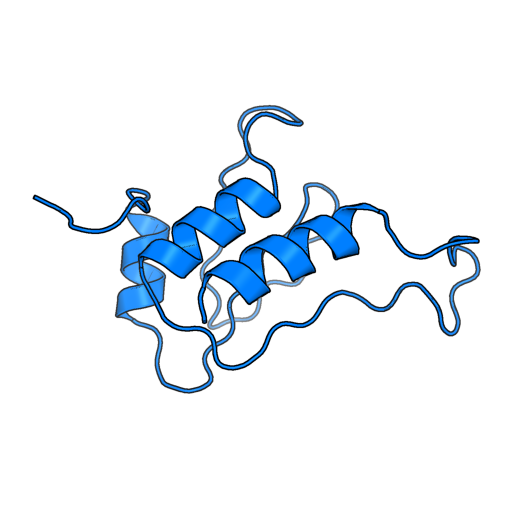00 84.81 89 ARG A CA 1
ATOM 658 C C . ARG A 1 89 ? 7.669 9.906 -9.843 1.00 84.81 89 ARG A C 1
ATOM 660 O O . ARG A 1 89 ? 7.138 10.826 -9.243 1.00 84.81 89 ARG A O 1
ATOM 667 N N . ILE A 1 90 ? 7.355 8.628 -9.627 1.00 90.38 90 ILE A N 1
ATOM 668 C CA . ILE A 1 90 ? 6.298 8.199 -8.699 1.00 90.38 90 ILE A CA 1
ATOM 669 C C . ILE A 1 90 ? 6.589 8.578 -7.235 1.00 90.38 90 ILE A C 1
ATOM 671 O O . ILE A 1 90 ? 5.692 8.579 -6.401 1.00 90.38 90 ILE A O 1
ATOM 675 N N . TRP A 1 91 ? 7.845 8.887 -6.885 1.00 91.38 91 TRP A N 1
ATOM 676 C CA . TRP A 1 91 ? 8.183 9.323 -5.529 1.00 91.38 91 TRP A CA 1
ATOM 677 C C . TRP A 1 91 ? 7.603 10.698 -5.202 1.00 91.38 91 TRP A C 1
ATOM 679 O O . TRP A 1 91 ? 7.323 10.947 -4.033 1.00 91.38 91 TRP A O 1
ATOM 689 N N . ASP A 1 92 ? 7.413 11.565 -6.201 1.00 92.56 92 ASP A N 1
ATOM 690 C CA . ASP A 1 92 ? 6.721 12.842 -6.012 1.00 92.56 92 ASP A CA 1
ATOM 691 C C . ASP A 1 92 ? 5.241 12.606 -5.693 1.00 92.56 92 ASP A C 1
ATOM 693 O O . ASP A 1 92 ? 4.756 13.119 -4.691 1.00 92.56 92 ASP A O 1
ATOM 697 N N . GLU A 1 93 ? 4.577 11.715 -6.433 1.00 94.75 93 GLU A N 1
ATOM 698 C CA . GLU A 1 93 ? 3.176 11.332 -6.187 1.00 94.75 93 GLU A CA 1
ATOM 699 C C . GLU A 1 93 ? 2.986 10.733 -4.783 1.00 94.75 93 GLU A C 1
ATOM 701 O O . GLU A 1 93 ? 2.064 11.098 -4.058 1.00 94.75 93 GLU A O 1
ATOM 706 N N . PHE A 1 94 ? 3.900 9.861 -4.337 1.00 94.88 94 PHE A N 1
ATOM 707 C CA . PHE A 1 94 ? 3.855 9.338 -2.966 1.00 94.88 94 PHE A CA 1
ATOM 708 C C . PHE A 1 94 ? 4.027 10.431 -1.911 1.00 94.88 94 PHE A C 1
ATOM 710 O O . PHE A 1 94 ? 3.403 10.356 -0.855 1.00 94.88 94 PHE A O 1
ATOM 717 N N . ARG A 1 95 ? 4.889 11.423 -2.162 1.00 94.31 95 ARG A N 1
ATOM 718 C CA . ARG A 1 95 ? 5.096 12.547 -1.240 1.00 94.31 95 ARG A CA 1
ATOM 719 C C . ARG A 1 95 ? 3.865 13.439 -1.158 1.00 94.31 95 ARG A C 1
ATOM 721 O O . ARG A 1 95 ? 3.531 13.850 -0.055 1.00 94.31 95 ARG A O 1
ATOM 728 N N . GLU A 1 96 ? 3.218 13.716 -2.285 1.00 94.62 96 GLU A N 1
ATOM 729 C CA . GLU A 1 96 ? 1.981 14.502 -2.344 1.00 94.62 96 GLU A CA 1
ATOM 730 C C . GLU A 1 96 ? 0.868 13.821 -1.540 1.00 94.62 96 GLU A C 1
ATOM 732 O O . GLU A 1 96 ? 0.357 14.407 -0.591 1.00 94.62 96 GLU A O 1
ATOM 737 N N . VAL A 1 97 ? 0.599 12.541 -1.813 1.00 95.31 97 VAL A N 1
ATOM 738 C CA . VAL A 1 97 ? -0.436 11.770 -1.103 1.00 95.31 97 VAL A CA 1
ATOM 739 C C . VAL A 1 97 ? -0.167 11.676 0.404 1.00 95.31 97 VAL A C 1
ATOM 741 O O . VAL A 1 97 ? -1.091 11.769 1.205 1.00 95.31 97 VAL A O 1
ATOM 744 N N . LEU A 1 98 ? 1.094 11.509 0.814 1.00 93.62 98 LEU A N 1
ATOM 745 C CA . LEU A 1 98 ? 1.455 11.464 2.235 1.00 93.62 98 LEU A CA 1
ATOM 746 C C . LEU A 1 98 ? 1.386 12.835 2.923 1.00 93.62 98 LEU A C 1
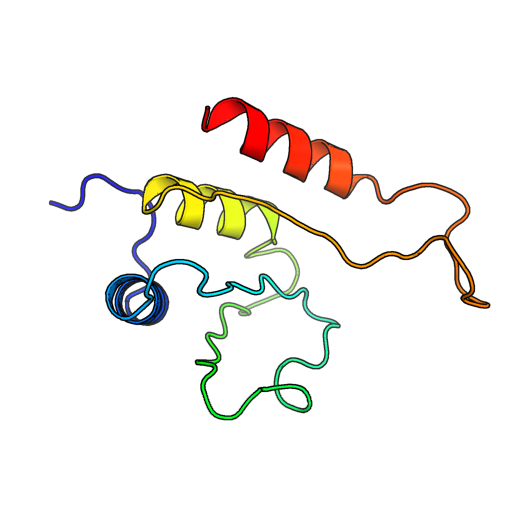ATOM 748 O O . LEU A 1 98 ? 1.216 12.872 4.136 1.00 93.62 98 LEU A O 1
ATOM 752 N N . ALA A 1 99 ? 1.556 13.937 2.189 1.00 89.81 99 ALA A N 1
ATOM 753 C CA . ALA A 1 99 ? 1.460 15.288 2.742 1.00 89.81 99 ALA A CA 1
ATOM 754 C C . ALA A 1 99 ? 0.003 15.729 2.951 1.00 89.81 99 ALA A C 1
ATOM 756 O O . ALA A 1 99 ? -0.272 16.488 3.877 1.00 89.81 99 ALA A O 1
ATOM 757 N N . ASP A 1 100 ? -0.920 15.242 2.119 1.00 79.69 100 ASP A N 1
ATOM 758 C CA . ASP A 1 100 ? -2.352 15.547 2.230 1.00 79.69 100 ASP A CA 1
ATOM 759 C C . ASP A 1 100 ? -3.034 14.830 3.415 1.00 79.69 100 ASP A C 1
ATOM 761 O O . ASP A 1 100 ? -4.087 15.273 3.879 1.00 79.69 100 ASP A O 1
ATOM 765 N N . ASP A 1 101 ? -2.431 13.754 3.937 1.00 75.50 101 ASP A N 1
ATOM 766 C CA . ASP A 1 101 ? -2.948 12.970 5.072 1.00 75.50 101 ASP A CA 1
ATOM 767 C C . ASP A 1 101 ? -2.627 13.589 6.457 1.00 75.50 101 ASP A C 1
ATOM 769 O O . ASP A 1 101 ? -3.237 13.201 7.458 1.00 75.50 101 ASP A O 1
ATOM 773 N N . GLY A 1 102 ? -1.730 14.591 6.538 1.00 52.81 102 GLY A N 1
ATOM 774 C CA . GLY A 1 102 ? -1.427 15.321 7.786 1.00 52.81 102 GLY A CA 1
ATOM 775 C C . GLY A 1 102 ? -0.054 15.980 7.882 1.00 52.81 102 GLY A C 1
ATOM 776 O O . GLY A 1 102 ? 0.960 15.248 7.880 1.00 52.81 102 GLY A O 1
#

Foldseek 3Di:
DDQADQPDVQVVVVVVVDDPPDDDDQDDPPPPCVVPPDPPDDDDDPDPDPPPDDSLNVLLRVLRPDDDPDDDDDDLDDDDPPRDPDDDPCVVSVVVSNVVSD